Protein AF-A0A7J7Z873-F1 (afdb_monomer)

Secondary structure (DSSP, 8-state):
-PPP--TTTT-TTTTSPPTT--SSPPGGGTT---SS-SSEEEEEEEEEETTEEEEEEEEEEGGG----HHHHHHHHHHHHHHHHHHHHHHHT-----S--PPPPPPP-PPP-TTPPPPPP-PPPP----

Organism: Myotis myotis (NCBI:txid51298)

Solvent-accessible surface area (backbone atoms only — not comparable to full-atom values): 9116 Å² total; per-residue (Å²): 140,84,82,82,90,58,96,71,67,91,39,74,73,78,74,48,70,60,88,97,58,72,82,83,77,64,64,76,50,68,74,56,90,68,100,68,55,100,66,37,40,81,42,80,43,80,43,74,58,89,96,46,76,41,83,40,81,45,80,43,48,44,84,83,58,77,86,65,66,73,57,53,56,51,53,53,49,51,56,51,48,53,50,53,51,51,52,26,60,76,70,71,48,90,78,87,82,74,88,75,77,89,71,81,83,75,91,76,87,85,79,58,88,91,52,77,84,80,87,83,76,85,78,78,94,73,92,84,134

Nearest PDB structures (foldseek):
  7cpv-assembly1_LT  TM=9.637E-01  e=1.060E-17  Mus musculus
  7ls1-assembly1_N2  TM=9.671E-01  e=2.866E-17  Mus musculus
  5juo-assembly1_Y  TM=9.182E-01  e=3.938E-10  Saccharomyces cerevisiae
  8pv8-assembly1_LT  TM=9.187E-01  e=6.370E-09  Thermochaetoides thermophila DSM 1495
  8i9p-assembly1_LT  TM=8.075E-01  e=9.644E-08  Thermochaetoides thermophila DSM 1495

Sequence (129 aa):
MTNTKGKRRGTRYMFSRPFRKHGVVPLATYMRIYNVTQHAVGIIVNKQVKGKILAKRINVRIEHIKHSKSRDSFLKRVKENDQKKKEAKEKGTWVQLKRQPAPPREAHFVRTNGKEPELLEPIPYEFMA

InterPro domains:
  IPR001147 Large ribosomal subunit protein eL21 [PF01157] (32-70)
  IPR001147 Large ribosomal subunit protein eL21 [PTHR20981] (32-129)
  IPR008991 Translation protein SH3-like domain superfamily [SS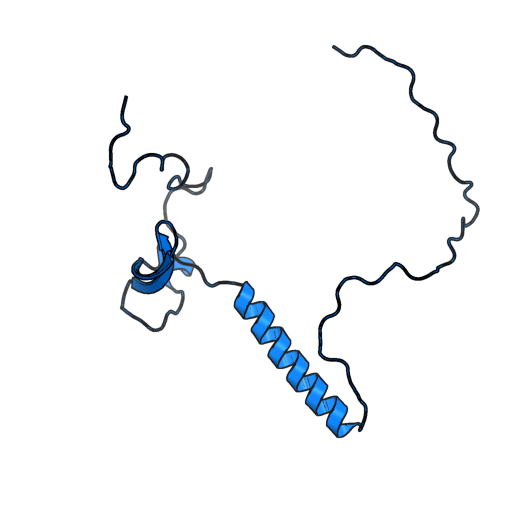F50104] (3-69)
  IPR036948 Large ribosomal subunit protein eL21 superfamily [G3DSA:2.30.30.70] (1-33)
  IPR036948 Large ribosomal subunit protein eL21 superfamily [G3DSA:2.30.30.70] (34-67)

Foldseek 3Di:
DDDDPDPCPPCPPVPDDDPPRDDDDDPVLQPDDDPDDDFWDWDFDFDDDPPDTDGDIDIGGSNPDDDDVVVVVVVVLVVVLVVVVVVCVVVVHDDDSDDDDDDPDDDDDDDCVPPDDDDDDDDDDDDDD

pLDDT: mean 94.14, std 4.9, range [63.69, 98.06]

Radius of gyration: 27.49 Å; Cα contacts (8 Å, |Δi|>4): 57; chains: 1; bounding box: 69×45×70 Å

Structure (mmCIF, N/CA/C/O backbone):
data_AF-A0A7J7Z873-F1
#
_entry.id   AF-A0A7J7Z873-F1
#
loop_
_atom_site.group_PDB
_atom_site.id
_atom_site.type_symbol
_atom_site.label_atom_id
_atom_site.label_alt_id
_atom_site.label_comp_id
_atom_site.label_asym_id
_atom_site.label_entity_id
_atom_site.label_seq_id
_atom_site.pdbx_PD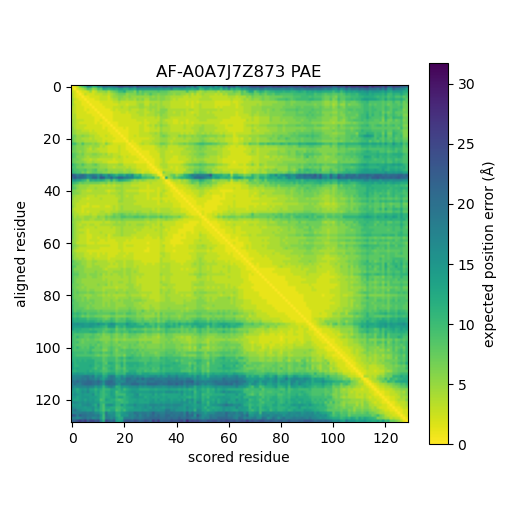B_ins_code
_atom_site.Cartn_x
_atom_site.Cartn_y
_atom_site.Cartn_z
_atom_site.occupancy
_atom_site.B_iso_or_equiv
_atom_site.auth_seq_id
_atom_site.auth_comp_id
_atom_site.auth_asym_id
_atom_site.auth_atom_id
_atom_site.pdbx_PDB_model_num
ATOM 1 N N . MET A 1 1 ? 25.090 13.239 -26.383 1.00 63.69 1 MET A N 1
ATOM 2 C CA . MET A 1 1 ? 25.120 11.758 -26.320 1.00 63.69 1 MET A CA 1
ATOM 3 C C . MET A 1 1 ? 23.721 11.250 -25.975 1.00 63.69 1 MET A C 1
ATOM 5 O O . MET A 1 1 ? 23.173 11.663 -24.962 1.00 63.69 1 MET A O 1
ATOM 9 N N . THR A 1 2 ? 23.088 10.443 -26.831 1.00 90.50 2 THR A N 1
ATOM 10 C CA . THR A 1 2 ? 21.724 9.927 -26.597 1.00 90.50 2 THR A CA 1
ATOM 11 C C . THR A 1 2 ? 21.756 8.515 -26.027 1.00 90.50 2 THR A C 1
ATOM 13 O O . THR A 1 2 ? 22.464 7.653 -26.538 1.00 90.50 2 THR A O 1
ATOM 16 N N . ASN A 1 3 ? 20.936 8.251 -25.010 1.00 92.31 3 ASN A N 1
ATOM 17 C CA . ASN A 1 3 ? 20.824 6.921 -24.410 1.00 92.31 3 ASN A CA 1
ATOM 18 C C . ASN A 1 3 ? 20.106 5.924 -25.344 1.00 92.31 3 ASN A C 1
ATOM 20 O O . ASN A 1 3 ? 19.147 6.279 -26.031 1.00 92.31 3 ASN A O 1
ATOM 24 N N . THR A 1 4 ? 20.498 4.646 -25.295 1.00 95.19 4 THR A N 1
ATOM 25 C CA . THR A 1 4 ? 19.894 3.550 -26.088 1.00 95.19 4 THR A CA 1
ATOM 26 C C . THR A 1 4 ? 18.412 3.329 -25.751 1.00 95.19 4 THR A C 1
ATOM 28 O O . THR A 1 4 ? 17.978 3.660 -24.658 1.00 95.19 4 THR A O 1
ATOM 31 N N . LYS A 1 5 ? 17.579 2.762 -26.634 1.00 95.50 5 LYS A N 1
ATOM 32 C CA . LYS A 1 5 ? 16.120 2.583 -26.389 1.00 95.50 5 LYS A CA 1
ATOM 33 C C . LYS A 1 5 ? 15.719 1.147 -25.996 1.00 95.50 5 LYS A C 1
ATOM 35 O O . LYS A 1 5 ? 14.597 0.718 -26.249 1.00 95.50 5 LYS A O 1
ATOM 40 N N . GLY A 1 6 ? 16.632 0.382 -25.394 1.00 96.44 6 GLY A N 1
ATOM 41 C CA . GLY A 1 6 ? 16.406 -1.028 -25.053 1.00 96.44 6 GLY A CA 1
ATOM 42 C C . GLY A 1 6 ? 15.359 -1.251 -23.949 1.00 96.44 6 GLY A C 1
ATOM 43 O O . GLY A 1 6 ? 15.290 -0.492 -22.983 1.00 96.44 6 GLY A O 1
ATOM 44 N N . LYS A 1 7 ? 14.588 -2.348 -24.045 1.00 96.19 7 LYS A N 1
ATOM 45 C CA . LYS A 1 7 ? 13.513 -2.705 -23.089 1.00 96.19 7 LYS A CA 1
ATOM 46 C C . LYS A 1 7 ? 13.997 -2.886 -21.640 1.00 96.19 7 LYS A C 1
ATOM 48 O O . LYS A 1 7 ? 13.238 -2.627 -20.715 1.00 96.19 7 LYS A O 1
ATOM 53 N N . ARG A 1 8 ? 15.245 -3.335 -21.444 1.00 96.62 8 ARG A N 1
ATOM 54 C CA . ARG A 1 8 ? 15.869 -3.587 -20.125 1.00 96.62 8 ARG A CA 1
ATOM 55 C C . ARG A 1 8 ? 16.984 -2.591 -19.774 1.00 96.62 8 ARG A C 1
ATOM 57 O O . ARG A 1 8 ? 17.833 -2.872 -18.932 1.00 96.62 8 ARG A O 1
ATOM 64 N N . ARG A 1 9 ? 17.013 -1.419 -20.414 1.00 96.94 9 ARG A N 1
ATOM 65 C CA . ARG A 1 9 ? 17.975 -0.366 -20.060 1.00 96.94 9 ARG A CA 1
ATOM 66 C C . ARG A 1 9 ? 17.712 0.121 -18.628 1.00 96.94 9 ARG A C 1
ATOM 68 O O . ARG A 1 9 ? 16.581 0.464 -18.304 1.00 96.94 9 ARG A O 1
ATOM 75 N N . GLY A 1 10 ? 18.753 0.188 -17.794 1.00 96.38 10 GLY A N 1
ATOM 76 C CA . GLY A 1 10 ? 18.668 0.729 -16.428 1.00 96.38 10 GLY A CA 1
ATOM 77 C C . GLY A 1 10 ? 18.056 -0.213 -15.384 1.00 96.38 10 GLY A C 1
ATOM 78 O O . GLY A 1 10 ? 17.751 0.218 -14.280 1.00 96.38 10 GLY A O 1
ATOM 79 N N . THR A 1 11 ? 17.878 -1.504 -15.690 1.00 96.94 11 THR A N 1
ATOM 80 C CA . THR A 1 11 ? 17.197 -2.448 -14.783 1.00 96.94 11 THR A CA 1
ATOM 81 C C . THR A 1 11 ? 18.150 -3.319 -13.955 1.00 96.94 11 THR A C 1
ATOM 83 O O . THR A 1 11 ? 17.744 -4.398 -13.525 1.00 96.94 11 THR A O 1
ATOM 86 N N . ARG A 1 12 ? 19.410 -2.893 -13.749 1.00 96.00 12 ARG A N 1
ATOM 87 C CA . ARG A 1 12 ? 20.456 -3.682 -13.058 1.00 96.00 12 ARG A CA 1
ATOM 88 C C . ARG A 1 12 ? 20.018 -4.113 -11.655 1.00 96.00 12 ARG A C 1
ATOM 90 O O . ARG A 1 12 ? 20.098 -5.293 -11.343 1.00 96.00 12 ARG A O 1
ATOM 97 N N . TYR A 1 13 ? 19.513 -3.175 -10.854 1.00 97.19 13 TYR A N 1
ATOM 98 C CA . TYR A 1 13 ? 19.035 -3.439 -9.490 1.00 97.19 13 TYR A CA 1
ATOM 99 C C . TYR A 1 13 ? 17.528 -3.732 -9.419 1.00 97.19 13 TYR A C 1
ATOM 101 O O . TYR A 1 13 ? 17.065 -4.384 -8.497 1.00 97.19 13 TYR A O 1
ATOM 109 N N . MET A 1 14 ? 16.739 -3.276 -10.397 1.00 96.19 14 MET A N 1
ATOM 110 C CA . MET A 1 14 ? 15.279 -3.450 -10.365 1.00 96.19 14 MET A CA 1
ATOM 111 C C . MET A 1 14 ? 14.845 -4.905 -10.600 1.00 96.19 14 MET A C 1
ATOM 113 O O . MET A 1 14 ? 13.865 -5.357 -10.018 1.00 96.19 14 MET A O 1
ATOM 117 N N . PHE A 1 15 ? 15.561 -5.635 -11.461 1.00 96.69 15 PHE A N 1
ATOM 118 C CA . PHE A 1 15 ? 15.312 -7.057 -11.724 1.00 96.69 15 PHE A CA 1
ATOM 119 C C . PHE A 1 15 ? 16.368 -7.971 -11.090 1.00 96.69 15 PHE A C 1
ATOM 121 O O . PHE A 1 15 ? 16.437 -9.151 -11.441 1.00 96.69 15 PHE A O 1
ATOM 128 N N . SER A 1 16 ? 17.202 -7.451 -10.183 1.00 96.56 16 SER A N 1
ATOM 129 C CA . SER A 1 16 ? 18.099 -8.301 -9.404 1.00 96.56 16 SER A CA 1
ATOM 130 C C . SER A 1 16 ? 17.310 -9.082 -8.352 1.00 96.56 16 SER A C 1
ATOM 132 O O . SER A 1 16 ? 16.211 -8.710 -7.936 1.00 96.56 16 SER A O 1
ATOM 134 N N . ARG A 1 17 ? 17.872 -10.211 -7.923 1.00 95.81 17 ARG A N 1
ATOM 135 C CA . ARG A 1 17 ? 17.359 -10.954 -6.772 1.00 95.81 17 ARG A CA 1
ATOM 136 C C . ARG A 1 17 ? 17.931 -10.342 -5.486 1.00 95.81 17 ARG A C 1
ATOM 138 O O . ARG A 1 17 ? 19.077 -9.894 -5.505 1.00 95.81 17 ARG A O 1
ATOM 145 N N . PRO A 1 18 ? 17.169 -10.327 -4.379 1.00 97.38 18 PRO A N 1
ATOM 146 C CA . PRO A 1 18 ? 17.684 -9.884 -3.089 1.00 97.38 18 PRO A CA 1
ATOM 147 C C . PRO A 1 18 ? 18.840 -10.766 -2.604 1.00 97.38 18 PRO A C 1
ATOM 149 O O . PRO A 1 18 ? 18.921 -11.950 -2.949 1.00 97.38 18 PRO A O 1
ATOM 152 N N . PHE A 1 19 ? 19.687 -10.201 -1.745 1.00 97.62 19 PHE A N 1
ATOM 153 C CA . PHE A 1 19 ? 20.817 -10.910 -1.149 1.00 97.62 19 PHE A CA 1
ATOM 154 C C . PHE A 1 19 ? 20.372 -12.202 -0.447 1.00 97.62 19 PHE A C 1
ATOM 156 O O . PHE A 1 19 ? 19.372 -12.214 0.272 1.00 97.62 19 PHE A O 1
ATOM 163 N N . ARG A 1 20 ? 21.104 -13.302 -0.682 1.00 96.25 20 ARG A N 1
ATOM 164 C CA . ARG A 1 20 ? 20.795 -14.655 -0.167 1.00 96.25 20 ARG A CA 1
ATOM 165 C C . ARG A 1 20 ? 19.370 -15.152 -0.492 1.00 96.25 20 ARG A C 1
ATOM 167 O O . ARG A 1 20 ? 18.835 -16.003 0.212 1.00 96.25 20 ARG A O 1
ATOM 174 N N . LYS A 1 21 ? 18.735 -14.642 -1.559 1.00 95.75 21 LYS A N 1
ATOM 175 C CA . LYS A 1 21 ? 17.409 -15.080 -2.056 1.00 95.75 21 LYS A CA 1
ATOM 176 C C . LYS A 1 21 ? 17.446 -15.522 -3.527 1.00 95.75 21 LYS A C 1
ATOM 178 O O . LYS A 1 21 ? 16.471 -15.368 -4.271 1.00 95.75 21 LYS A O 1
ATOM 183 N N . HIS A 1 22 ? 18.584 -16.047 -3.965 1.00 95.38 22 HIS A N 1
ATOM 184 C CA . HIS A 1 22 ? 18.754 -16.657 -5.286 1.00 95.38 22 HIS A CA 1
ATOM 185 C C . HIS A 1 22 ? 18.221 -18.103 -5.298 1.00 95.38 22 HIS A C 1
ATOM 187 O O . HIS A 1 22 ? 17.885 -18.642 -4.247 1.00 95.38 22 HIS A O 1
ATOM 193 N N . GLY A 1 23 ? 18.126 -18.716 -6.482 1.00 95.12 23 GLY A N 1
ATOM 194 C CA . GLY A 1 23 ? 17.671 -20.101 -6.643 1.00 95.12 23 GLY A CA 1
ATOM 195 C C . GLY A 1 23 ? 16.160 -20.245 -6.846 1.00 95.12 23 GLY A C 1
ATOM 196 O O . GLY A 1 23 ? 15.522 -19.396 -7.474 1.00 95.12 23 GLY A O 1
ATOM 197 N N . VAL A 1 24 ? 15.604 -21.347 -6.340 1.00 95.81 24 VAL A N 1
ATOM 198 C CA . VAL A 1 24 ? 14.224 -21.787 -6.599 1.00 95.81 24 VAL A CA 1
ATOM 199 C C . VAL A 1 24 ? 13.200 -20.808 -6.009 1.00 95.81 24 VAL A C 1
ATOM 201 O O . VAL A 1 24 ? 13.319 -20.347 -4.873 1.00 95.81 24 VAL A O 1
ATOM 204 N N . VAL A 1 25 ? 12.166 -20.474 -6.788 1.00 94.69 25 VAL A N 1
ATOM 205 C CA . VAL A 1 25 ? 11.044 -19.643 -6.325 1.00 94.69 25 VAL A CA 1
ATOM 206 C C . VAL A 1 25 ? 10.115 -20.490 -5.443 1.00 94.69 25 VAL A C 1
ATOM 208 O O . VAL A 1 25 ? 9.741 -21.583 -5.864 1.00 94.69 25 VAL A O 1
ATOM 211 N N . PRO A 1 26 ? 9.689 -20.009 -4.257 1.00 95.75 26 PRO A N 1
ATOM 212 C CA . PRO A 1 26 ? 8.809 -20.776 -3.376 1.00 95.75 26 PRO A CA 1
ATOM 213 C C . PRO A 1 26 ? 7.490 -21.169 -4.051 1.00 95.75 26 PRO A C 1
ATOM 215 O O . PRO A 1 26 ? 6.844 -20.321 -4.678 1.00 95.75 26 PRO A O 1
ATOM 218 N N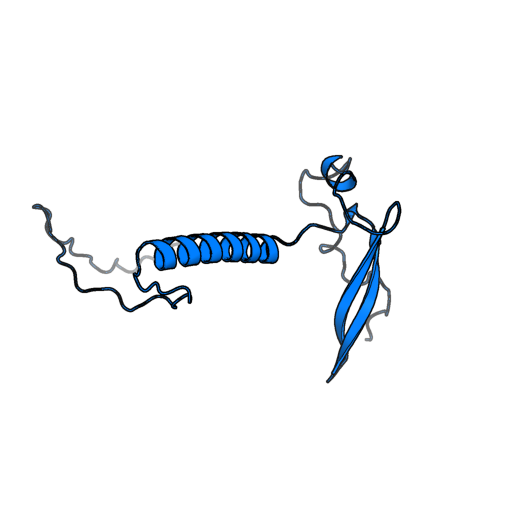 . LEU A 1 27 ? 7.049 -22.415 -3.840 1.00 95.31 27 LEU A N 1
ATOM 219 C CA . LEU A 1 27 ? 5.830 -22.989 -4.435 1.00 95.31 27 LEU A CA 1
ATOM 220 C C . LEU A 1 27 ? 4.560 -22.189 -4.116 1.00 95.31 27 LEU A C 1
ATOM 222 O O . LEU A 1 27 ? 3.697 -22.024 -4.976 1.00 95.31 27 LEU A O 1
ATOM 226 N N . ALA A 1 28 ? 4.499 -21.575 -2.931 1.00 94.50 28 ALA A N 1
ATOM 227 C CA . ALA A 1 28 ? 3.412 -20.681 -2.528 1.00 94.50 28 ALA A CA 1
ATOM 228 C C . ALA A 1 28 ? 3.202 -19.483 -3.477 1.00 94.50 28 ALA A C 1
ATOM 230 O O . ALA A 1 28 ? 2.158 -18.840 -3.431 1.00 94.50 28 ALA A O 1
ATOM 231 N N . THR A 1 29 ? 4.186 -19.147 -4.317 1.00 93.25 29 THR A N 1
ATOM 232 C CA . THR A 1 29 ? 4.046 -18.099 -5.338 1.00 93.25 29 THR A CA 1
ATOM 233 C C . THR A 1 29 ? 3.171 -18.576 -6.495 1.00 93.25 29 THR A C 1
ATOM 235 O O . THR A 1 29 ? 2.325 -17.817 -6.955 1.00 93.25 29 THR A O 1
ATOM 238 N N . TYR A 1 30 ? 3.337 -19.832 -6.916 1.00 92.81 30 TYR A N 1
ATOM 239 C CA . TYR A 1 30 ? 2.611 -20.443 -8.032 1.00 92.81 30 TYR A CA 1
ATOM 240 C C . TYR A 1 30 ? 1.191 -20.858 -7.652 1.00 92.81 30 TYR A C 1
ATOM 242 O O . TYR A 1 30 ? 0.281 -20.739 -8.460 1.00 92.81 30 TYR A O 1
ATOM 250 N N . MET A 1 31 ? 0.983 -21.291 -6.408 1.00 92.81 31 MET A N 1
ATOM 251 C CA . MET A 1 31 ? -0.313 -21.787 -5.921 1.00 92.81 31 MET A CA 1
ATOM 252 C C . MET A 1 31 ? -1.298 -20.668 -5.531 1.00 92.81 31 MET A C 1
ATOM 254 O O . MET A 1 31 ? -2.305 -20.917 -4.871 1.00 92.81 31 MET A O 1
ATOM 258 N N . ARG A 1 32 ? -1.017 -19.410 -5.895 1.00 91.19 32 ARG A N 1
ATOM 259 C CA . ARG A 1 32 ? -1.945 -18.296 -5.662 1.00 91.19 32 ARG A CA 1
ATOM 260 C C . ARG A 1 32 ? -3.079 -18.345 -6.671 1.00 91.19 32 ARG A C 1
ATOM 262 O O . ARG A 1 32 ? -2.845 -18.403 -7.873 1.00 91.19 32 ARG A O 1
ATOM 269 N N . ILE A 1 33 ? -4.302 -18.240 -6.168 1.00 88.38 33 ILE A N 1
ATOM 270 C CA . ILE A 1 33 ? -5.505 -18.317 -6.991 1.00 88.38 33 ILE A CA 1
ATOM 271 C C . ILE A 1 33 ? -5.767 -16.954 -7.641 1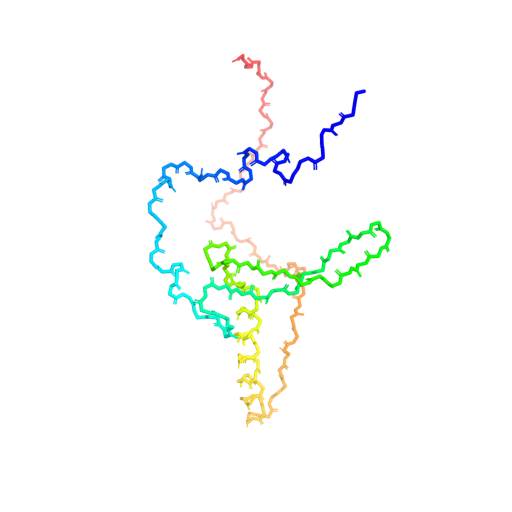.00 88.38 33 ILE A C 1
ATOM 273 O O . ILE A 1 33 ? -5.958 -15.954 -6.949 1.00 88.38 33 ILE A O 1
ATOM 277 N N . TYR A 1 34 ? -5.793 -16.937 -8.973 1.00 89.38 34 TYR A N 1
ATOM 278 C CA . TYR 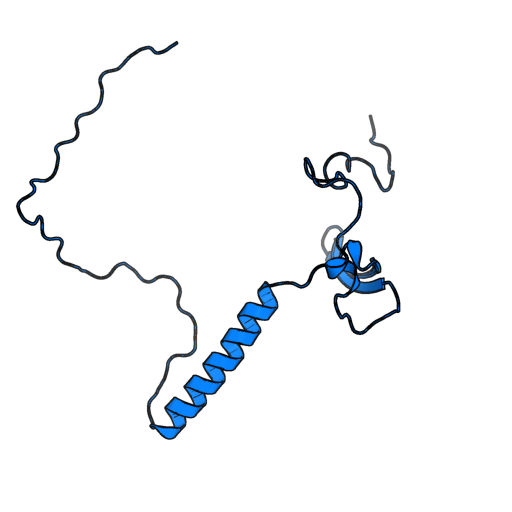A 1 34 ? -6.245 -15.827 -9.812 1.00 89.38 34 TYR A CA 1
ATOM 279 C C . TYR A 1 34 ? -7.239 -16.390 -10.842 1.00 89.38 34 TYR A C 1
ATOM 281 O O . TYR A 1 34 ? -6.972 -17.429 -11.437 1.00 89.38 34 TYR A O 1
ATOM 289 N N . ASN A 1 35 ? -8.380 -15.733 -11.065 1.00 69.12 35 ASN A N 1
ATOM 290 C CA . ASN A 1 35 ? -9.446 -16.242 -11.945 1.00 69.12 35 ASN A CA 1
ATOM 291 C C . ASN A 1 35 ? -9.212 -15.879 -13.426 1.00 69.12 35 ASN A C 1
ATOM 293 O O . ASN A 1 35 ? -9.955 -15.074 -13.986 1.00 69.12 35 ASN A O 1
ATOM 297 N N . VAL A 1 36 ? -8.123 -16.367 -14.031 1.00 82.12 36 VAL A N 1
ATOM 298 C CA . VAL A 1 36 ? -7.796 -16.035 -15.431 1.00 82.12 36 VAL A CA 1
ATOM 299 C C . VAL A 1 36 ? -7.216 -17.240 -16.195 1.00 82.12 36 VAL A C 1
ATOM 301 O O . VAL A 1 36 ? -7.872 -18.267 -16.306 1.00 82.12 36 VAL A O 1
ATOM 304 N N . THR A 1 37 ? -6.018 -17.117 -16.776 1.00 85.12 37 THR A N 1
ATOM 305 C CA . THR A 1 37 ? -5.399 -18.135 -17.637 1.00 85.12 37 THR A CA 1
ATOM 306 C C . THR A 1 37 ? -4.528 -19.101 -16.830 1.00 85.12 37 THR A C 1
ATOM 308 O O . THR A 1 37 ? -4.191 -18.821 -15.683 1.00 85.12 37 THR A O 1
ATOM 311 N N . GLN A 1 38 ? -4.095 -20.204 -17.448 1.00 88.44 38 GLN A N 1
ATOM 312 C CA . GLN A 1 38 ? -3.337 -21.280 -16.793 1.00 88.44 38 GLN A CA 1
ATOM 313 C C . GLN A 1 38 ? -2.054 -20.818 -16.068 1.00 88.44 38 GLN A C 1
ATOM 315 O O . GLN A 1 38 ? -1.741 -21.320 -14.992 1.00 88.44 38 GLN A O 1
ATOM 320 N N . HIS A 1 39 ? -1.301 -19.868 -16.639 1.00 90.50 39 HIS A N 1
ATOM 321 C CA . HIS A 1 39 ? 0.014 -19.451 -16.111 1.00 90.50 39 HIS A CA 1
ATOM 322 C C . HIS A 1 39 ? 0.207 -17.931 -16.000 1.00 90.50 39 HIS A C 1
ATOM 324 O O . HIS A 1 39 ? 1.255 -17.462 -15.545 1.00 90.50 39 HIS A O 1
ATOM 330 N N . ALA A 1 40 ? -0.768 -17.139 -16.448 1.00 92.44 40 ALA A N 1
ATOM 331 C CA . ALA A 1 40 ? -0.659 -15.689 -16.510 1.00 92.44 40 ALA A CA 1
ATOM 332 C C . ALA A 1 40 ? -1.965 -14.987 -16.126 1.00 92.44 40 ALA A C 1
ATOM 334 O O . ALA A 1 40 ? -3.060 -15.552 -16.142 1.00 92.44 40 ALA A O 1
ATOM 335 N N . VAL A 1 41 ? -1.838 -13.707 -15.807 1.00 94.56 41 VAL A N 1
ATOM 336 C CA . VAL A 1 41 ? -2.946 -12.838 -15.425 1.00 94.56 41 VAL A CA 1
ATOM 337 C C . VAL A 1 41 ? -2.912 -11.605 -16.321 1.00 94.56 41 VAL A C 1
ATOM 339 O O . VAL A 1 41 ? -1.879 -10.941 -16.454 1.00 94.56 41 VAL A O 1
ATOM 342 N N . GLY A 1 42 ? -4.049 -11.303 -16.948 1.00 94.62 42 GLY A N 1
ATOM 343 C CA . GLY A 1 42 ? -4.264 -10.048 -17.659 1.00 94.62 42 GLY A CA 1
ATOM 344 C C . GLY A 1 42 ? -4.586 -8.939 -16.662 1.00 94.62 42 GLY A C 1
ATOM 345 O O . GLY A 1 42 ? -5.542 -9.048 -15.899 1.00 94.62 42 GLY A O 1
ATOM 346 N N . ILE A 1 43 ? -3.789 -7.873 -16.650 1.00 94.62 43 ILE A N 1
ATOM 347 C CA . ILE A 1 43 ? -3.937 -6.745 -15.726 1.00 94.62 43 ILE A CA 1
ATOM 348 C C . ILE A 1 43 ? -4.150 -5.469 -16.533 1.00 94.62 43 ILE A C 1
ATOM 350 O O . ILE A 1 43 ? -3.421 -5.188 -17.487 1.00 94.62 43 ILE A O 1
ATOM 354 N N . ILE A 1 44 ? -5.127 -4.665 -16.117 1.00 96.12 44 ILE A N 1
ATOM 355 C CA . ILE A 1 44 ? -5.276 -3.288 -16.585 1.00 96.12 44 ILE A CA 1
ATOM 356 C C . ILE A 1 44 ? -4.476 -2.384 -15.645 1.00 96.12 44 ILE A C 1
ATOM 358 O O . ILE A 1 44 ? -4.757 -2.318 -14.451 1.00 96.12 44 ILE A O 1
ATOM 362 N N . VAL A 1 45 ? -3.476 -1.689 -16.183 1.00 97.25 45 VAL A N 1
ATOM 363 C CA . VAL A 1 45 ? -2.658 -0.711 -15.460 1.00 97.25 45 VAL A CA 1
ATOM 364 C C . VAL A 1 45 ? -2.840 0.680 -16.052 1.00 97.25 45 VAL A C 1
ATOM 366 O O . VAL A 1 45 ? -2.816 0.868 -17.268 1.00 97.25 45 VAL A O 1
ATOM 369 N N . ASN A 1 46 ? -2.974 1.677 -15.186 1.00 97.75 46 ASN A N 1
ATOM 370 C CA . ASN A 1 46 ? -3.026 3.073 -15.599 1.00 97.75 46 ASN A CA 1
ATOM 371 C C . ASN A 1 46 ? -1.602 3.578 -15.849 1.00 97.75 46 ASN A C 1
ATOM 373 O O . ASN A 1 46 ? -0.799 3.683 -14.925 1.00 97.75 46 ASN A O 1
ATOM 377 N N . LYS A 1 47 ? -1.279 3.882 -17.110 1.00 97.44 47 LYS A N 1
ATOM 378 C CA . LYS A 1 47 ? 0.011 4.452 -17.512 1.00 97.44 47 LYS A CA 1
ATOM 379 C C . LYS A 1 47 ? -0.174 5.901 -17.934 1.00 97.44 47 LYS A C 1
ATOM 381 O O . LYS A 1 47 ? -0.875 6.178 -18.906 1.00 97.44 47 LYS A O 1
ATOM 386 N N . GLN A 1 48 ? 0.529 6.806 -17.266 1.00 97.88 48 GLN A N 1
ATOM 387 C CA . GLN A 1 48 ? 0.637 8.188 -17.711 1.00 97.88 48 GLN A CA 1
ATOM 388 C C . GLN A 1 48 ? 1.539 8.273 -18.951 1.00 97.88 48 GLN A C 1
ATOM 390 O O . GLN A 1 48 ? 2.654 7.746 -18.975 1.00 97.88 48 GLN A O 1
ATOM 395 N N . VAL A 1 49 ? 1.038 8.906 -20.010 1.00 97.44 49 VAL A N 1
ATOM 396 C CA . VAL A 1 49 ? 1.768 9.181 -21.251 1.00 97.44 49 VAL A CA 1
ATOM 397 C C . VAL A 1 49 ? 1.631 10.671 -21.539 1.00 97.44 49 VAL A C 1
ATOM 399 O O . VAL A 1 49 ? 0.602 11.117 -22.048 1.00 97.44 49 VAL A O 1
ATOM 402 N N . LYS A 1 50 ? 2.678 11.437 -21.209 1.00 96.12 50 LYS A N 1
ATOM 403 C CA . LYS A 1 50 ? 2.662 12.908 -21.241 1.00 96.12 50 LYS A CA 1
ATOM 404 C C . LYS A 1 50 ? 1.505 13.444 -20.370 1.00 96.12 50 LYS A C 1
ATOM 406 O O . LYS A 1 50 ? 1.464 13.129 -19.184 1.00 96.12 50 LYS A O 1
ATOM 411 N N . GLY A 1 51 ? 0.562 14.194 -20.940 1.00 97.06 51 GLY A N 1
ATOM 412 C CA . GLY A 1 51 ? -0.545 14.825 -20.209 1.00 97.06 51 GLY A CA 1
ATOM 413 C C . GLY A 1 51 ? -1.780 13.953 -19.948 1.00 97.06 51 GLY A C 1
ATOM 414 O O . GLY A 1 51 ? -2.743 14.458 -19.387 1.00 97.06 51 GLY A O 1
ATOM 415 N N . LYS A 1 52 ? -1.804 12.673 -20.352 1.00 97.69 52 LYS A N 1
ATOM 416 C CA . LYS A 1 52 ? -2.991 11.808 -20.192 1.00 97.69 52 LYS A CA 1
ATOM 417 C C . LYS A 1 52 ? -2.684 10.469 -19.536 1.00 97.69 52 LYS A C 1
ATOM 419 O O . LYS A 1 52 ? -1.595 9.917 -19.701 1.00 97.69 52 LYS A O 1
ATOM 424 N N . ILE A 1 53 ? -3.674 9.921 -18.836 1.00 98.06 53 ILE A N 1
ATOM 425 C CA . ILE A 1 53 ? -3.625 8.589 -18.229 1.00 98.06 53 ILE A CA 1
ATOM 426 C C . ILE A 1 53 ? -4.366 7.616 -19.142 1.00 98.06 53 ILE A C 1
ATOM 428 O O . ILE A 1 53 ? -5.519 7.839 -19.495 1.00 98.06 53 ILE A O 1
ATOM 432 N N . LEU A 1 54 ? -3.691 6.538 -19.540 1.00 97.62 54 LEU A N 1
ATOM 433 C CA . LEU A 1 54 ? -4.254 5.496 -20.393 1.00 97.62 54 LEU A CA 1
ATOM 434 C C . LEU A 1 54 ? -4.347 4.185 -19.619 1.00 97.62 54 LEU A C 1
ATOM 436 O O . LEU A 1 54 ? -3.343 3.717 -19.075 1.00 97.62 54 LEU A O 1
ATOM 440 N N . ALA A 1 55 ? -5.520 3.560 -19.635 1.00 97.94 55 ALA A N 1
ATOM 441 C CA . ALA A 1 55 ? -5.702 2.199 -19.150 1.00 97.94 55 ALA A CA 1
ATOM 442 C C . ALA A 1 55 ? -5.104 1.216 -20.169 1.00 97.94 55 ALA A C 1
ATOM 444 O O . ALA A 1 55 ? -5.616 1.053 -21.277 1.00 97.94 55 ALA A O 1
ATOM 445 N N . LYS A 1 56 ? -3.984 0.580 -19.820 1.00 97.56 56 LYS A N 1
ATOM 446 C CA . LYS A 1 56 ? -3.282 -0.381 -20.679 1.00 97.56 56 LYS A CA 1
ATOM 447 C C . LYS A 1 56 ? -3.452 -1.794 -20.155 1.00 97.56 56 LYS A C 1
ATOM 449 O O . LYS A 1 56 ? -3.301 -2.029 -18.963 1.00 97.56 56 LYS A O 1
ATOM 454 N N . ARG A 1 57 ? -3.700 -2.739 -21.058 1.00 96.38 57 ARG A N 1
ATOM 455 C CA . ARG A 1 57 ? -3.743 -4.173 -20.751 1.00 96.38 57 ARG A CA 1
ATOM 456 C C . ARG A 1 57 ? -2.347 -4.773 -20.905 1.00 96.38 57 ARG A C 1
ATOM 458 O O . ARG A 1 57 ? -1.701 -4.555 -21.928 1.00 96.38 57 ARG A O 1
ATOM 465 N N . ILE A 1 58 ? -1.886 -5.499 -19.893 1.00 95.56 58 ILE A N 1
ATOM 466 C CA . ILE A 1 58 ? -0.628 -6.250 -19.901 1.00 95.56 58 ILE A CA 1
ATOM 467 C C . ILE A 1 58 ? -0.882 -7.677 -19.424 1.00 95.56 58 ILE A C 1
ATOM 469 O O . ILE A 1 58 ? -1.654 -7.888 -18.495 1.00 95.56 58 ILE A O 1
ATOM 473 N N . ASN A 1 59 ? -0.207 -8.645 -20.035 1.00 94.94 59 ASN A N 1
ATOM 474 C CA . ASN A 1 59 ? -0.239 -10.036 -19.595 1.00 94.94 59 ASN A CA 1
ATOM 475 C C . ASN A 1 59 ? 1.047 -10.324 -18.827 1.00 94.94 59 ASN A C 1
ATOM 477 O O . ASN A 1 59 ? 2.143 -10.144 -19.360 1.00 94.94 59 ASN A O 1
ATOM 481 N N . VAL A 1 60 ? 0.915 -10.728 -17.567 1.00 94.88 60 VAL A N 1
ATOM 482 C CA . VAL A 1 60 ? 2.044 -10.932 -16.655 1.00 94.88 60 VAL A CA 1
ATOM 483 C C . VAL A 1 60 ? 1.935 -12.324 -16.039 1.00 94.88 60 VAL A C 1
ATOM 485 O O . VAL A 1 60 ? 0.842 -12.759 -15.680 1.00 94.88 60 VAL A O 1
ATOM 488 N N . ARG A 1 61 ? 3.059 -13.040 -15.933 1.00 94.88 61 ARG A N 1
ATOM 489 C CA . ARG A 1 61 ? 3.087 -14.353 -15.276 1.00 94.88 61 ARG A CA 1
ATOM 490 C C . ARG A 1 61 ? 2.976 -14.240 -13.751 1.00 94.88 61 ARG A C 1
ATOM 492 O O . ARG A 1 61 ? 3.309 -13.206 -13.168 1.00 94.88 61 ARG A O 1
ATOM 499 N N . ILE A 1 62 ? 2.514 -15.313 -13.115 1.00 93.69 62 ILE A N 1
ATOM 500 C CA . ILE A 1 62 ? 2.138 -15.355 -11.693 1.00 93.69 62 ILE A CA 1
ATOM 501 C C . ILE A 1 62 ? 3.323 -15.045 -10.756 1.00 93.69 62 ILE A C 1
ATOM 503 O O . ILE A 1 62 ? 3.144 -14.389 -9.731 1.00 93.69 62 ILE A O 1
ATOM 507 N N . GLU A 1 63 ? 4.549 -15.416 -11.126 1.00 94.88 63 GLU A N 1
ATOM 508 C CA . GLU A 1 63 ? 5.775 -15.205 -10.341 1.00 94.88 63 GLU A CA 1
ATOM 509 C C . GLU A 1 63 ? 6.091 -13.721 -10.113 1.00 94.88 63 GLU A C 1
ATOM 511 O O . GLU A 1 63 ? 6.777 -13.356 -9.156 1.00 94.88 63 GLU A O 1
ATOM 516 N N . HIS A 1 64 ? 5.585 -12.852 -10.990 1.00 94.88 64 HIS A N 1
ATOM 517 C CA . HIS A 1 64 ? 5.792 -11.408 -10.932 1.00 94.88 64 HIS A CA 1
ATOM 518 C C . HIS A 1 64 ? 4.644 -10.665 -10.234 1.00 94.88 64 HIS A C 1
ATOM 520 O O . HIS A 1 64 ? 4.670 -9.435 -10.157 1.00 94.88 64 HIS A O 1
ATOM 526 N N . ILE A 1 65 ? 3.638 -11.385 -9.725 1.00 94.19 65 ILE A N 1
ATOM 527 C CA . ILE A 1 65 ? 2.416 -10.810 -9.160 1.00 94.19 65 ILE A CA 1
ATOM 528 C C . ILE A 1 65 ? 2.274 -11.195 -7.681 1.00 94.19 65 ILE A C 1
ATOM 530 O O . ILE A 1 65 ? 2.679 -12.261 -7.210 1.00 94.19 65 ILE A O 1
ATOM 534 N N . LYS A 1 66 ? 1.671 -10.291 -6.908 1.00 94.38 66 LYS A N 1
ATOM 535 C CA . LYS A 1 66 ? 1.213 -10.543 -5.540 1.00 94.38 66 LYS A CA 1
ATOM 536 C C . LYS A 1 66 ? -0.124 -9.855 -5.295 1.00 94.38 66 LYS A C 1
ATOM 538 O O . LYS A 1 66 ? -0.401 -8.818 -5.892 1.00 94.38 66 LYS A O 1
ATOM 543 N N . HIS A 1 67 ? -0.936 -10.417 -4.403 1.00 93.25 67 HIS A N 1
ATOM 544 C CA . HIS A 1 67 ? -2.174 -9.778 -3.954 1.00 93.25 67 HIS A CA 1
ATOM 545 C C . HIS A 1 67 ? -1.888 -8.470 -3.201 1.00 93.25 67 HIS A C 1
ATOM 547 O O . HIS A 1 67 ? -0.882 -8.351 -2.492 1.00 93.25 67 HIS A O 1
ATOM 553 N N . SER A 1 68 ? -2.773 -7.483 -3.367 1.00 94.62 68 SER A N 1
ATOM 554 C CA . SER A 1 68 ? -2.657 -6.190 -2.693 1.00 94.62 68 SER A CA 1
ATOM 555 C C . SER A 1 68 ? -3.357 -6.203 -1.338 1.00 94.62 68 SER A C 1
ATOM 557 O O . SER A 1 68 ? -4.578 -6.312 -1.264 1.00 94.62 68 SER A O 1
ATOM 559 N N . LYS A 1 69 ? -2.594 -5.956 -0.270 1.00 95.00 69 LYS A N 1
ATOM 560 C CA . LYS A 1 69 ? -3.125 -5.869 1.100 1.00 95.00 69 LYS A CA 1
ATOM 561 C C . LYS A 1 69 ? -4.008 -4.636 1.345 1.00 95.00 69 LYS A C 1
ATOM 563 O O . LYS A 1 69 ? -4.719 -4.586 2.345 1.00 95.00 69 LYS A O 1
ATOM 568 N N . SER A 1 70 ? -3.979 -3.636 0.456 1.00 94.88 70 SER A N 1
ATOM 569 C CA . SER A 1 70 ? -4.807 -2.428 0.596 1.00 94.88 70 SER A CA 1
ATOM 570 C C . SER A 1 70 ? -6.300 -2.714 0.426 1.00 94.88 70 SER A C 1
ATOM 572 O O . SER A 1 70 ? -7.129 -2.071 1.068 1.00 94.88 70 SER A O 1
ATOM 574 N N . ARG A 1 71 ? -6.658 -3.692 -0.418 1.00 95.44 71 ARG A N 1
ATOM 575 C CA . ARG A 1 71 ? -8.052 -4.109 -0.596 1.00 95.44 71 ARG A CA 1
ATOM 576 C C . ARG A 1 71 ? -8.516 -4.978 0.566 1.00 95.44 71 ARG A C 1
ATOM 578 O O . ARG A 1 71 ? -9.638 -4.796 1.027 1.00 95.44 71 ARG A O 1
ATOM 585 N N . ASP A 1 72 ? -7.649 -5.850 1.072 1.00 94.88 72 ASP A N 1
ATOM 586 C CA . ASP A 1 72 ? -7.968 -6.734 2.195 1.00 94.88 72 ASP A CA 1
ATOM 587 C C . ASP A 1 72 ? -8.357 -5.939 3.445 1.00 94.88 72 ASP A C 1
ATOM 589 O O . ASP A 1 72 ? -9.363 -6.239 4.085 1.00 94.88 72 ASP A O 1
ATOM 593 N N . SER A 1 73 ? -7.601 -4.886 3.778 1.00 95.19 73 SER A N 1
ATOM 594 C CA . SER A 1 73 ? -7.922 -4.024 4.922 1.00 95.19 73 SER A CA 1
ATOM 595 C C . SER A 1 73 ? -9.245 -3.277 4.733 1.00 95.19 73 SER A C 1
ATOM 597 O O . SER A 1 73 ? -10.021 -3.138 5.678 1.00 95.19 73 SER A O 1
ATOM 599 N N . PHE A 1 74 ? -9.541 -2.840 3.507 1.00 96.62 74 PHE A N 1
ATOM 600 C CA . PHE A 1 74 ? -10.825 -2.235 3.170 1.00 96.62 74 PHE A CA 1
ATOM 601 C C . PHE A 1 74 ? -11.986 -3.221 3.354 1.00 96.62 74 PHE A C 1
ATOM 603 O O . PHE A 1 74 ? -12.954 -2.877 4.023 1.00 96.62 74 PHE A O 1
ATOM 610 N N . LEU A 1 75 ? -11.881 -4.441 2.817 1.00 97.19 75 LEU A N 1
ATOM 611 C CA . LEU A 1 75 ? -12.935 -5.459 2.911 1.00 97.19 75 LEU A CA 1
ATOM 612 C C . LEU A 1 75 ? -13.199 -5.890 4.357 1.00 97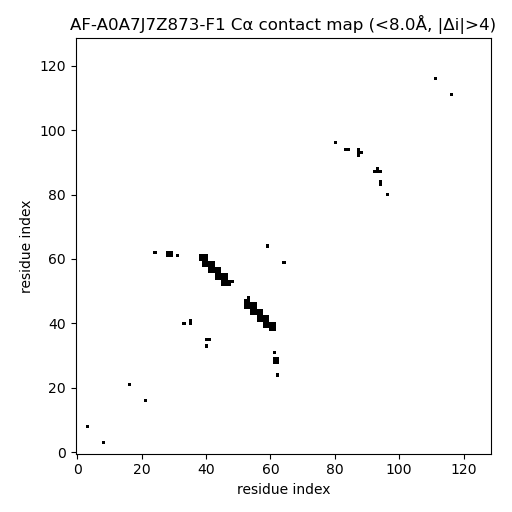.19 75 LEU A C 1
ATOM 614 O O . LEU A 1 75 ? -14.355 -6.000 4.760 1.00 97.19 75 LEU A O 1
ATOM 618 N N . LYS A 1 76 ? -12.141 -6.067 5.159 1.00 96.94 76 LYS A N 1
ATOM 619 C CA . LYS A 1 76 ? -12.272 -6.352 6.596 1.00 96.94 76 LYS A CA 1
ATOM 620 C C . LYS A 1 76 ? -13.057 -5.256 7.315 1.00 96.94 76 LYS A C 1
ATOM 622 O O . LYS A 1 76 ? -13.984 -5.561 8.057 1.00 96.94 76 LYS A O 1
ATOM 627 N N . ARG A 1 77 ? -12.742 -3.989 7.032 1.00 97.12 77 ARG A N 1
ATOM 628 C CA . ARG A 1 77 ? -13.445 -2.839 7.614 1.00 97.12 77 ARG A CA 1
ATOM 629 C C . ARG A 1 77 ? -14.895 -2.725 7.147 1.00 97.12 77 ARG A C 1
ATOM 631 O O . ARG A 1 77 ? -15.736 -2.311 7.931 1.00 97.12 77 ARG A O 1
ATOM 638 N N . VAL A 1 78 ? -15.200 -3.068 5.893 1.00 97.94 78 VAL A N 1
ATOM 639 C CA . VAL A 1 78 ? -16.593 -3.125 5.412 1.00 97.94 78 VAL A CA 1
ATOM 640 C C . VAL A 1 78 ? -17.380 -4.135 6.244 1.00 97.94 78 VAL A C 1
ATOM 642 O O . VAL A 1 78 ? -18.384 -3.764 6.838 1.00 97.94 78 VAL A O 1
ATOM 645 N N . LYS A 1 79 ? -16.853 -5.356 6.397 1.00 97.75 79 LYS A N 1
ATOM 646 C CA . LYS A 1 79 ? -17.490 -6.408 7.199 1.00 97.75 79 LYS A CA 1
ATOM 647 C C . LYS A 1 79 ? -17.700 -5.990 8.660 1.00 97.75 79 LYS A C 1
ATOM 649 O O . LYS A 1 79 ? -18.766 -6.219 9.218 1.00 97.75 79 LYS A O 1
ATOM 654 N N . GLU A 1 80 ? -16.697 -5.365 9.272 1.00 97.38 80 GLU A N 1
ATOM 655 C CA . GLU A 1 80 ? -16.788 -4.856 10.646 1.00 97.38 80 GLU A CA 1
ATOM 656 C C . GLU A 1 80 ? -17.837 -3.740 10.780 1.00 97.38 80 GLU A C 1
ATOM 658 O O . GLU A 1 80 ? -18.623 -3.728 11.725 1.00 97.38 80 GLU A O 1
ATOM 663 N N . ASN A 1 81 ? -17.882 -2.815 9.820 1.00 97.75 81 ASN A N 1
ATOM 664 C CA . ASN A 1 81 ? -18.857 -1.730 9.819 1.00 97.75 81 ASN A CA 1
ATOM 665 C C . ASN A 1 81 ? -20.287 -2.245 9.632 1.00 97.75 81 ASN A C 1
ATOM 667 O O . ASN A 1 81 ? -21.192 -1.739 10.291 1.00 97.75 81 ASN A O 1
ATOM 671 N N . ASP A 1 82 ? -20.493 -3.239 8.769 1.00 97.38 82 ASP A N 1
ATOM 672 C CA . ASP A 1 82 ? -21.806 -3.853 8.555 1.00 97.38 82 ASP A CA 1
ATOM 673 C C . ASP A 1 82 ? -22.300 -4.555 9.826 1.00 97.38 82 ASP A C 1
ATOM 675 O O . ASP A 1 82 ? -23.462 -4.398 10.208 1.00 97.38 82 ASP A O 1
ATOM 679 N N . GLN A 1 83 ? -21.399 -5.240 10.538 1.00 97.19 83 GLN A N 1
ATOM 680 C CA . GLN A 1 83 ? -21.694 -5.848 11.834 1.00 97.19 83 GLN A CA 1
ATOM 681 C C . GLN A 1 83 ? -22.083 -4.791 12.880 1.00 97.19 83 GLN A C 1
ATOM 683 O O . GLN A 1 83 ? -23.157 -4.882 13.473 1.00 97.19 83 GLN A O 1
ATOM 688 N N . LYS A 1 84 ? -21.279 -3.728 13.040 1.00 96.44 84 LYS A N 1
ATOM 689 C CA . LYS A 1 84 ? -21.586 -2.614 13.960 1.00 96.44 84 LYS A CA 1
ATOM 690 C C . LYS A 1 84 ? -22.909 -1.934 13.627 1.00 96.44 84 LYS A C 1
ATOM 692 O O . LYS A 1 84 ? -23.646 -1.539 14.522 1.00 96.44 84 LYS A O 1
ATOM 697 N N . LYS A 1 85 ? -23.221 -1.794 12.337 1.00 96.81 85 LYS A N 1
ATOM 698 C CA . LYS A 1 85 ? -24.476 -1.199 11.871 1.00 96.81 85 LYS A CA 1
ATOM 699 C C . LYS A 1 85 ? -25.681 -2.057 12.248 1.00 96.81 85 LYS A C 1
ATOM 701 O O . LYS A 1 85 ? -26.704 -1.508 12.648 1.00 96.81 85 LYS A O 1
ATOM 706 N N . LYS A 1 86 ? -25.560 -3.381 12.121 1.00 97.12 86 LYS A N 1
ATOM 707 C CA . LYS A 1 86 ? -26.602 -4.328 12.527 1.00 97.12 86 LYS A CA 1
ATOM 708 C C . LYS A 1 86 ? -26.839 -4.266 14.039 1.00 97.12 86 LYS A C 1
ATOM 710 O O . LYS A 1 86 ? -27.971 -4.053 14.454 1.00 97.12 86 LYS A O 1
ATOM 715 N N . GLU A 1 87 ? -25.776 -4.332 14.836 1.00 96.69 87 GLU A N 1
ATOM 716 C CA . GLU A 1 87 ? -25.858 -4.259 16.303 1.00 96.69 87 GLU A CA 1
ATOM 717 C C . GLU A 1 87 ? -26.428 -2.926 16.803 1.00 96.69 87 GLU A C 1
ATOM 719 O O . GLU A 1 87 ? -27.251 -2.900 17.714 1.00 96.69 87 GLU A O 1
ATOM 724 N N . ALA A 1 88 ? -26.020 -1.808 16.198 1.00 96.25 88 ALA A N 1
ATOM 725 C CA . ALA A 1 88 ? -26.538 -0.484 16.531 1.00 96.25 88 ALA A CA 1
ATOM 726 C C . ALA A 1 88 ? -28.037 -0.366 16.211 1.00 96.25 88 ALA A C 1
ATOM 728 O O . ALA A 1 88 ? -28.797 0.198 16.995 1.00 96.25 88 ALA A O 1
ATOM 729 N N . LYS A 1 89 ? -28.485 -0.967 15.099 1.00 96.44 89 LYS A N 1
ATOM 730 C CA . LYS A 1 89 ? -29.905 -1.021 14.735 1.00 96.44 89 LYS A CA 1
ATOM 731 C C . LYS A 1 89 ? -30.720 -1.862 15.720 1.00 96.44 89 LYS A C 1
ATOM 733 O O . LYS A 1 89 ? -31.809 -1.443 16.087 1.00 96.44 89 LYS A O 1
ATOM 738 N N . GLU A 1 90 ? -30.200 -3.010 16.150 1.00 96.50 90 GLU A N 1
ATOM 739 C CA . GLU A 1 90 ? -30.850 -3.875 17.148 1.00 96.50 90 GLU A CA 1
ATOM 740 C C . GLU A 1 90 ? -30.951 -3.192 18.519 1.00 96.50 90 GLU A C 1
ATOM 742 O O . GLU A 1 90 ? -31.979 -3.289 19.181 1.00 96.50 90 GLU A O 1
ATOM 747 N N . LYS A 1 91 ? -29.913 -2.450 18.925 1.00 96.62 91 LYS A N 1
ATOM 748 C CA . LYS A 1 91 ? -29.881 -1.696 20.191 1.00 96.62 91 LYS A CA 1
ATOM 749 C C . LYS A 1 91 ? -30.593 -0.339 20.128 1.00 96.62 91 LYS A C 1
ATOM 751 O O . LYS A 1 91 ? -30.760 0.297 21.162 1.00 96.62 9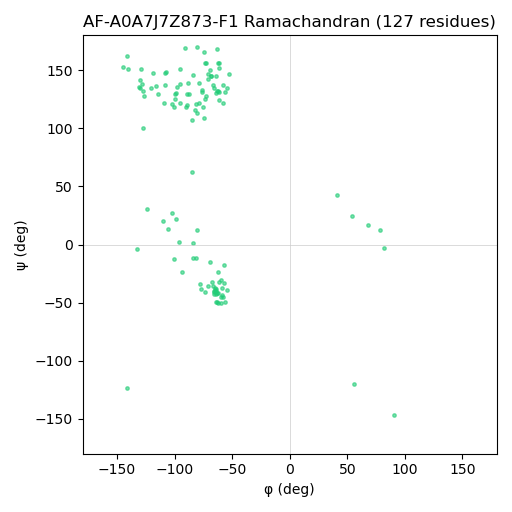1 LYS A O 1
ATOM 756 N N . GLY A 1 92 ? -30.953 0.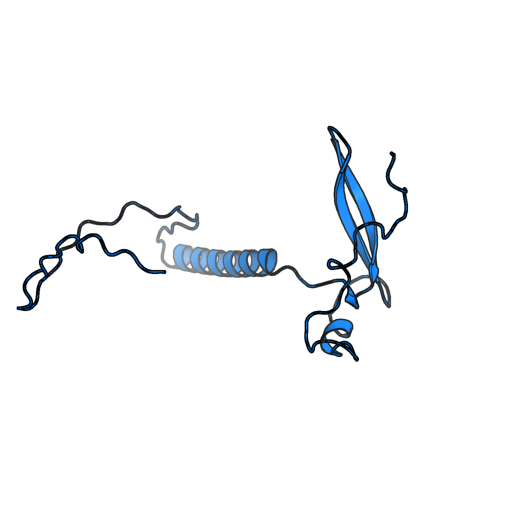136 18.935 1.00 94.81 92 GLY A N 1
ATOM 757 C CA . GLY A 1 92 ? -31.508 1.476 18.721 1.00 94.81 92 GLY A CA 1
ATOM 758 C C . GLY A 1 92 ? -30.518 2.623 18.973 1.00 94.81 92 GLY A C 1
ATOM 759 O O . GLY A 1 92 ? -30.937 3.766 19.135 1.00 94.81 92 GLY A O 1
ATOM 760 N N . THR A 1 93 ? -29.211 2.348 19.019 1.00 95.81 93 THR A N 1
ATOM 761 C CA . THR A 1 93 ? -28.175 3.362 19.253 1.00 95.81 93 THR A CA 1
ATOM 762 C C . THR A 1 93 ? -27.598 3.880 17.940 1.00 95.81 93 THR A C 1
ATOM 764 O O . THR A 1 93 ? -27.546 3.183 16.927 1.00 95.81 93 THR A O 1
ATOM 767 N N . TRP A 1 94 ? -27.140 5.131 17.935 1.00 94.38 94 TRP A N 1
ATOM 768 C CA . TRP A 1 94 ? -26.422 5.691 16.793 1.00 94.38 94 TRP A CA 1
ATOM 769 C C . TRP A 1 94 ? -24.917 5.412 16.908 1.00 94.38 94 TRP A C 1
ATOM 771 O O . TRP A 1 94 ? -24.339 5.535 17.986 1.00 94.38 94 TRP A O 1
ATOM 781 N N . VAL A 1 95 ? -24.265 5.059 15.793 1.00 96.00 95 VAL A N 1
ATOM 782 C CA . VAL A 1 95 ? -22.823 4.763 15.739 1.00 96.00 95 VAL A CA 1
ATOM 783 C C . VAL A 1 95 ? -22.137 5.513 14.597 1.00 96.00 95 VAL A C 1
ATOM 785 O O . VAL A 1 95 ? -22.609 5.514 13.457 1.00 96.00 95 VAL A O 1
ATOM 788 N N . GLN A 1 96 ? -20.974 6.105 14.878 1.00 95.44 96 GLN A N 1
ATOM 789 C CA . GLN A 1 96 ? -20.143 6.745 13.860 1.00 95.44 96 GLN A CA 1
ATOM 790 C C . GLN A 1 96 ? -19.276 5.708 13.130 1.00 95.44 96 GLN A C 1
ATOM 792 O O . GLN A 1 96 ? -18.384 5.100 13.715 1.00 95.44 96 GLN A O 1
ATOM 797 N N . LEU A 1 97 ? -19.505 5.527 11.826 1.00 96.06 97 LEU A N 1
ATOM 798 C CA . LEU A 1 97 ? -18.783 4.540 10.996 1.00 96.06 97 LEU A CA 1
ATOM 799 C C . LEU A 1 97 ? -17.666 5.151 10.134 1.00 96.06 97 LEU A C 1
ATOM 801 O O . LEU A 1 97 ? -16.861 4.430 9.529 1.00 96.06 97 LEU A O 1
ATOM 805 N N . LYS A 1 98 ? -17.639 6.483 10.017 1.00 96.25 98 LYS A N 1
ATOM 806 C CA . LYS A 1 98 ? -16.618 7.206 9.253 1.00 96.25 98 LYS A CA 1
ATOM 807 C C . LYS A 1 98 ? -15.330 7.303 10.070 1.00 96.25 98 LYS A C 1
ATOM 809 O O . LYS A 1 98 ? -15.363 7.554 11.269 1.00 96.25 98 LYS A O 1
ATOM 814 N N . ARG A 1 99 ? -14.190 7.124 9.398 1.00 95.62 99 ARG A N 1
ATOM 815 C CA . ARG A 1 99 ? -12.868 7.334 10.004 1.00 95.62 99 ARG A CA 1
ATOM 816 C C . ARG A 1 99 ? -12.640 8.823 10.220 1.00 95.62 99 ARG A C 1
ATOM 818 O O . ARG A 1 99 ? -12.989 9.608 9.342 1.00 95.62 99 ARG A O 1
ATOM 825 N N . GLN A 1 100 ? -11.999 9.159 11.330 1.00 95.19 100 GLN A N 1
ATOM 826 C CA . GLN A 1 100 ? -11.514 10.504 11.605 1.00 95.19 100 GLN A CA 1
ATOM 827 C C . GLN A 1 100 ? -9.988 10.550 11.480 1.00 95.19 100 GLN A C 1
ATOM 829 O O . GLN A 1 100 ? -9.332 9.529 11.724 1.00 95.19 100 GLN A O 1
ATOM 834 N N . PRO A 1 101 ? -9.412 11.689 11.062 1.00 96.88 101 PRO A N 1
ATOM 835 C CA . PRO A 1 101 ? -7.985 11.928 11.226 1.00 96.88 101 PRO A CA 1
ATOM 836 C C . PRO A 1 101 ? -7.619 11.957 12.715 1.00 96.88 101 PRO A C 1
ATOM 838 O O . PRO A 1 101 ? -8.496 12.006 13.579 1.00 96.88 101 PRO A O 1
ATOM 841 N N . ALA A 1 102 ? -6.320 11.918 13.011 1.00 96.69 102 ALA 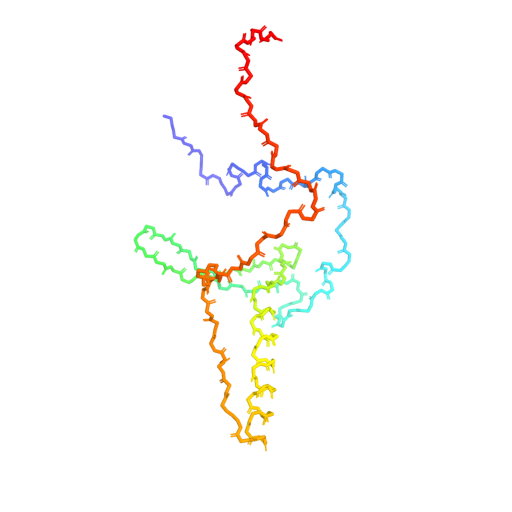A N 1
ATOM 842 C CA . ALA A 1 102 ? -5.847 12.040 14.384 1.00 96.69 102 ALA A CA 1
ATOM 843 C C . ALA A 1 102 ? -6.340 13.373 14.988 1.00 96.69 102 ALA A C 1
ATOM 845 O O . ALA A 1 102 ? -6.059 14.423 14.401 1.00 96.69 102 ALA A O 1
ATOM 846 N N . PRO A 1 103 ? -7.092 13.347 16.104 1.00 95.75 103 PRO A N 1
ATOM 847 C CA . PRO A 1 103 ? -7.516 14.567 16.775 1.00 95.75 103 PRO A CA 1
ATOM 848 C C . PRO A 1 103 ? -6.341 15.206 17.537 1.00 95.75 103 PRO A C 1
ATOM 850 O O . PRO A 1 103 ? -5.319 14.548 17.766 1.00 95.75 103 PRO A O 1
ATOM 853 N N . PRO A 1 104 ? -6.472 16.476 17.962 1.00 97.50 104 PRO A N 1
ATOM 854 C CA . PRO A 1 104 ? -5.576 17.059 18.954 1.00 97.50 104 PRO A CA 1
ATOM 855 C C . PRO A 1 104 ? -5.492 16.177 20.205 1.00 97.50 104 PRO A C 1
ATOM 857 O O . PRO A 1 104 ? -6.466 15.520 20.576 1.00 97.50 104 PRO A O 1
ATOM 860 N N . ARG A 1 105 ? -4.323 16.155 20.858 1.00 95.94 105 ARG A N 1
ATOM 861 C CA . ARG A 1 105 ? -4.157 15.415 22.115 1.00 95.94 105 ARG A CA 1
ATOM 862 C C . ARG A 1 105 ? -5.083 16.012 23.170 1.00 95.94 105 ARG A C 1
ATOM 864 O O . ARG A 1 105 ? -5.100 17.226 23.352 1.00 95.94 105 ARG A O 1
ATOM 871 N N . GLU A 1 106 ? -5.815 15.154 23.866 1.00 95.75 106 GLU A N 1
ATOM 872 C CA . GLU A 1 106 ? -6.664 15.577 24.974 1.00 95.75 106 GLU A CA 1
ATOM 873 C C . GLU A 1 106 ? -5.813 16.042 26.166 1.00 95.75 106 GLU A C 1
ATOM 875 O O . GLU A 1 106 ? -4.679 15.585 26.381 1.00 95.75 106 GLU A O 1
ATOM 880 N N . ALA A 1 107 ? -6.369 16.977 26.938 1.00 96.50 107 ALA A N 1
ATOM 881 C CA . ALA A 1 107 ? -5.762 17.425 28.180 1.00 96.50 107 ALA A CA 1
ATOM 882 C C . ALA A 1 107 ? -5.656 16.241 29.150 1.00 96.50 107 ALA A C 1
ATOM 884 O O . ALA A 1 107 ? -6.617 15.504 29.360 1.00 96.50 107 ALA A O 1
ATOM 885 N N . HIS A 1 108 ? -4.479 16.053 29.739 1.00 96.25 108 HIS A N 1
ATOM 886 C CA . HIS A 1 108 ? -4.239 15.009 30.729 1.00 96.25 108 HIS A CA 1
ATOM 887 C C . HIS A 1 108 ? -3.261 15.511 31.787 1.00 96.25 108 HIS A C 1
ATOM 889 O O . HIS A 1 108 ? -2.423 16.373 31.521 1.00 96.25 108 HIS A O 1
ATOM 895 N N . PHE A 1 109 ? -3.365 14.953 32.990 1.00 94.88 109 PHE A N 1
ATOM 896 C CA . PHE A 1 109 ? -2.434 15.237 34.074 1.00 94.88 109 PHE A CA 1
ATOM 897 C C . PHE A 1 109 ? -1.242 14.287 34.000 1.00 94.88 109 PHE A C 1
ATOM 899 O O . PHE A 1 109 ? -1.415 13.068 33.946 1.00 94.88 109 PHE A O 1
ATOM 906 N N . VAL A 1 110 ? -0.033 14.841 34.047 1.00 93.06 110 VAL A N 1
ATOM 907 C CA . VAL A 1 110 ? 1.204 14.069 34.189 1.00 93.06 110 VAL A CA 1
ATOM 908 C C . VAL A 1 110 ? 1.631 14.141 35.651 1.00 93.06 110 VAL A C 1
ATOM 910 O O . VAL A 1 110 ? 1.879 15.224 36.173 1.00 93.06 110 VAL A O 1
ATOM 913 N N . ARG A 1 111 ? 1.686 12.989 36.326 1.00 93.06 111 ARG A N 1
ATOM 914 C CA . ARG A 1 111 ? 2.177 12.884 37.707 1.00 93.06 111 ARG A CA 1
ATOM 915 C C . ARG A 1 111 ? 3.650 12.497 37.699 1.00 93.06 111 ARG A C 1
ATOM 917 O O . ARG A 1 111 ? 4.048 11.612 36.950 1.00 93.06 111 ARG A O 1
ATOM 924 N N . THR A 1 112 ? 4.436 13.128 38.560 1.00 88.94 112 THR A N 1
ATOM 925 C CA . THR A 1 112 ? 5.883 12.904 38.684 1.00 88.94 112 THR A CA 1
ATOM 926 C C . THR A 1 112 ? 6.244 11.715 39.578 1.00 88.94 112 THR A C 1
ATOM 928 O O . THR A 1 112 ? 7.386 11.276 39.557 1.00 88.94 112 THR A O 1
ATOM 931 N N . ASN A 1 113 ? 5.285 11.158 40.336 1.00 88.88 113 ASN A N 1
ATOM 932 C CA . ASN A 1 113 ? 5.453 9.998 41.231 1.00 88.88 113 ASN A CA 1
ATOM 933 C C . ASN A 1 113 ? 6.775 10.018 42.030 1.00 88.88 113 ASN A C 1
ATOM 935 O O . ASN A 1 113 ? 7.456 9.002 42.143 1.00 88.88 113 ASN A O 1
ATOM 939 N N . GLY A 1 114 ? 7.145 11.190 42.557 1.00 86.94 114 GLY A N 1
ATOM 940 C CA . GLY A 1 114 ? 8.348 11.378 43.373 1.00 86.94 114 GLY A CA 1
ATOM 941 C C . GLY A 1 114 ? 9.661 11.555 42.602 1.00 86.94 114 GLY A C 1
ATOM 942 O O . GLY A 1 114 ? 10.679 11.796 43.238 1.00 86.94 114 GLY A O 1
ATOM 943 N N . LYS A 1 115 ? 9.667 11.478 41.264 1.00 90.50 115 LYS A N 1
ATOM 944 C CA . LYS A 1 115 ? 10.843 11.787 40.440 1.00 90.50 115 LYS A CA 1
ATOM 945 C C . LYS A 1 115 ? 10.790 13.236 39.960 1.00 90.50 115 LYS A C 1
ATOM 947 O O . LYS A 1 115 ? 9.853 13.631 39.268 1.00 90.50 115 LYS A O 1
ATOM 952 N N . GLU A 1 116 ? 11.807 14.014 40.302 1.00 89.94 116 GLU A N 1
ATOM 953 C CA . GLU A 1 116 ? 11.949 15.380 39.803 1.00 89.94 116 GLU A CA 1
ATOM 954 C C . GLU A 1 116 ? 12.246 15.385 38.291 1.00 89.94 116 GLU A C 1
ATOM 956 O O . GLU A 1 116 ? 12.913 14.470 37.791 1.00 89.94 116 GLU A O 1
ATOM 961 N N . PRO A 1 117 ? 11.729 16.371 37.531 1.00 93.81 117 PRO A N 1
ATOM 962 C CA . PRO A 1 117 ? 12.126 16.570 36.143 1.00 93.81 117 PRO A CA 1
ATOM 963 C C . PRO A 1 117 ? 13.640 16.757 36.036 1.00 93.81 117 PRO A C 1
ATOM 965 O O . PRO A 1 117 ? 14.228 17.550 36.766 1.00 93.81 117 PRO A O 1
ATOM 968 N N . GLU A 1 118 ? 14.265 16.025 35.120 1.00 91.81 118 GLU A N 1
ATOM 969 C CA . GLU A 1 118 ? 15.708 16.098 34.907 1.00 91.81 118 GLU A CA 1
ATOM 970 C C . GLU A 1 118 ? 16.072 17.403 34.190 1.00 91.81 118 GLU A C 1
ATOM 972 O O . GLU A 1 118 ? 15.523 17.711 33.126 1.00 91.81 118 GLU A O 1
ATOM 977 N N . LEU A 1 119 ? 16.988 18.172 34.780 1.00 94.12 119 LEU A N 1
ATOM 978 C CA . LEU A 1 119 ? 17.566 19.347 34.141 1.00 94.12 119 LEU A CA 1
ATOM 979 C C . LEU A 1 119 ? 18.577 18.880 33.092 1.00 94.12 119 LEU A C 1
ATOM 981 O O . LEU A 1 119 ? 19.563 18.227 33.421 1.00 94.12 119 LEU A O 1
ATOM 985 N N . LEU A 1 120 ? 18.325 19.220 31.832 1.00 94.81 120 LEU A N 1
ATOM 986 C CA . LEU A 1 120 ? 19.247 18.945 30.736 1.00 94.81 120 LEU A CA 1
ATOM 987 C C . LEU A 1 120 ? 20.048 20.207 30.416 1.00 94.81 120 LEU A C 1
ATOM 989 O O . LEU A 1 120 ? 19.466 21.271 30.200 1.00 94.81 120 LEU A O 1
ATOM 993 N N . GLU A 1 121 ? 21.370 20.071 30.340 1.00 93.88 121 GLU A N 1
ATOM 994 C CA . GLU A 1 121 ? 22.291 21.142 29.956 1.00 93.88 121 GLU A CA 1
ATOM 995 C C . GLU A 1 121 ? 22.876 20.885 28.559 1.00 93.88 121 GLU A C 1
ATOM 997 O O . GLU A 1 121 ? 23.057 19.729 28.158 1.00 93.88 121 GLU A O 1
ATOM 1002 N N . PRO A 1 122 ? 23.160 21.943 27.779 1.00 95.31 122 PRO A N 1
ATOM 1003 C CA . PRO A 1 122 ? 23.853 21.787 26.510 1.00 95.31 122 PRO A CA 1
ATOM 1004 C C . PRO A 1 122 ? 25.261 21.226 26.742 1.00 95.31 122 PRO A C 1
ATOM 1006 O O . PRO A 1 122 ? 26.019 21.727 27.570 1.00 95.31 122 PRO A O 1
ATOM 1009 N N . ILE A 1 123 ? 25.617 20.197 25.973 1.00 93.69 123 ILE A N 1
ATOM 1010 C CA . ILE A 1 123 ? 26.954 19.595 26.007 1.00 93.69 123 ILE A CA 1
ATOM 1011 C C . ILE A 1 123 ? 27.969 20.626 25.475 1.00 93.69 123 ILE A C 1
ATOM 1013 O O . ILE A 1 123 ? 27.676 21.295 24.475 1.00 93.69 123 ILE A O 1
ATOM 1017 N N . PRO A 1 124 ? 29.150 20.776 26.104 1.00 93.12 124 PRO A N 1
ATOM 1018 C CA . PRO A 1 124 ? 30.201 21.643 25.586 1.00 93.12 124 PRO A CA 1
ATOM 1019 C C . PRO A 1 124 ? 30.673 21.185 24.203 1.00 93.12 124 PRO A C 1
ATOM 1021 O O . PRO A 1 124 ? 30.617 20.007 23.855 1.00 93.12 124 PRO A O 1
ATOM 1024 N N . TYR A 1 125 ? 31.158 22.136 23.408 1.00 91.56 125 TYR A N 1
ATOM 1025 C CA . TYR A 1 125 ? 31.747 21.826 22.111 1.00 91.56 125 TYR A CA 1
ATOM 1026 C C . TYR A 1 125 ? 32.977 20.926 22.284 1.00 91.56 125 TYR A C 1
ATOM 1028 O O . TYR A 1 125 ? 33.931 21.295 22.969 1.00 91.56 125 TYR A O 1
ATOM 1036 N N . GLU A 1 126 ? 32.965 19.780 21.609 1.00 87.75 126 GLU A N 1
ATOM 1037 C CA . GLU A 1 126 ? 34.089 18.855 21.526 1.00 87.75 126 GLU A CA 1
ATOM 1038 C C . GLU A 1 126 ? 34.381 18.557 20.055 1.00 87.75 126 GLU A C 1
ATOM 1040 O O . GLU A 1 126 ? 33.479 18.274 19.263 1.00 87.75 126 GLU A O 1
ATOM 1045 N N . PHE A 1 127 ? 35.655 18.638 19.677 1.00 83.38 127 PHE A N 1
ATOM 1046 C CA . PHE A 1 127 ? 36.092 18.249 18.345 1.00 83.38 127 PHE A CA 1
ATOM 1047 C C . PHE A 1 127 ? 36.346 16.736 18.322 1.00 83.38 127 PHE A C 1
ATOM 1049 O O . PHE A 1 127 ? 37.342 16.273 18.873 1.00 83.38 127 PHE A O 1
ATOM 1056 N N . MET A 1 128 ? 35.456 15.974 17.680 1.00 84.69 128 MET A N 1
ATOM 1057 C CA . MET A 1 128 ? 35.658 14.546 17.406 1.00 84.69 128 MET A CA 1
ATOM 1058 C C . MET A 1 128 ? 36.152 14.353 15.965 1.00 84.69 128 MET A C 1
ATOM 1060 O O . MET A 1 128 ? 35.553 14.902 15.037 1.00 84.69 128 MET A O 1
ATOM 1064 N N . ALA A 1 129 ? 37.234 13.584 15.793 1.00 76.94 129 ALA A N 1
ATOM 1065 C CA . ALA A 1 129 ? 37.808 13.200 14.498 1.00 76.94 129 ALA A CA 1
ATOM 1066 C C . ALA A 1 129 ? 37.308 11.825 14.032 1.00 76.94 129 ALA A C 1
ATOM 1068 O O . ALA A 1 129 ? 37.129 10.939 14.899 1.00 76.94 129 ALA A O 1
#

Mean predicted aligned error: 6.92 Å